Protein AF-A0AAQ0Q8M0-F1 (afdb_monomer_lite)

pLDDT: mean 90.2, std 12.01, range [36.34, 98.5]

Secondary structure (DSSP, 8-state):
-EETTEE---HHHHHHHHHH-GGGGGGTTHHHHHHHHHHHHHS---HHHHHHHHHHTT-HHHHHHHHHHHHHT--

Radius of gyration: 12.59 Å; chains: 1; bounding box: 32×34×26 Å

Sequence (75 aa):
MDFKGIKTPRLEKILVDVYCDDDLDYLHGSEWSRMFDNALSMYSVNRTAMLRYASRRNAKPVIEKAIENLGTHND

Foldseek 3Di:
DADVNDDDDDPLLVLLCCAQDPVNCVCPDPNSLVSLLCDVVPDDDDPVVSLVNCVVSVNNVVSVVSVVVSVVVVD

Structure (mmCIF, N/CA/C/O backbone):
data_AF-A0AAQ0Q8M0-F1
#
_entry.id   AF-A0AAQ0Q8M0-F1
#
loop_
_atom_site.group_PDB
_atom_site.id
_atom_site.type_symbol
_atom_site.label_atom_id
_atom_site.label_alt_id
_atom_site.label_comp_id
_atom_site.label_asym_id
_atom_site.label_entity_id
_atom_site.label_seq_id
_atom_site.pdbx_PDB_ins_code
_atom_site.Cartn_x
_atom_site.Cartn_y
_atom_site.Cartn_z
_atom_site.occupancy
_atom_site.B_iso_or_equiv
_atom_site.auth_seq_id
_atom_site.auth_comp_id
_atom_site.auth_asym_id
_atom_site.auth_atom_id
_atom_site.pdbx_PDB_model_num
ATOM 1 N N . MET A 1 1 ? -12.082 -5.266 9.880 1.00 67.94 1 MET A N 1
ATOM 2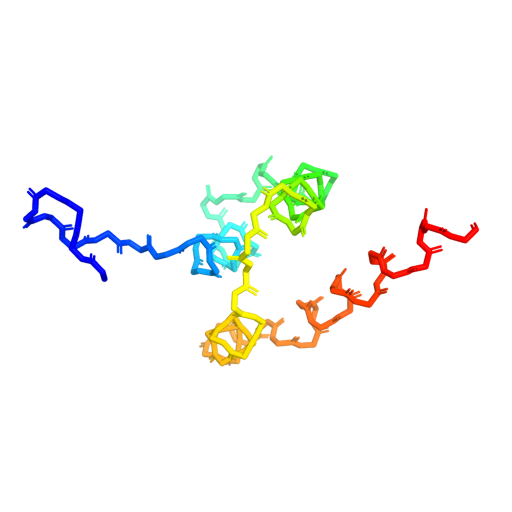 C CA . MET A 1 1 ? -13.066 -4.221 10.221 1.00 67.94 1 MET A 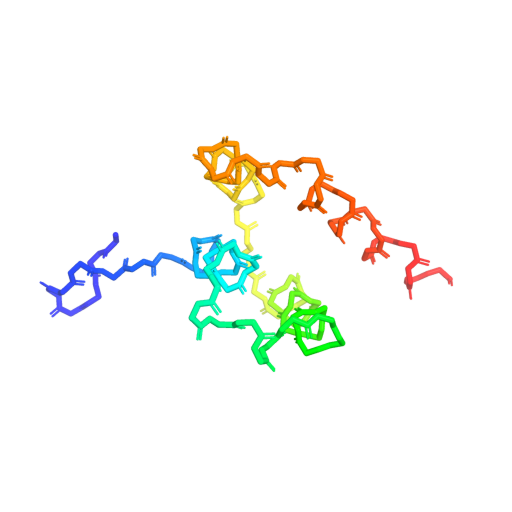CA 1
ATOM 3 C C . MET A 1 1 ? -14.405 -4.821 9.861 1.00 67.94 1 MET A C 1
ATOM 5 O O . MET A 1 1 ? -14.446 -5.530 8.861 1.00 67.94 1 MET A O 1
ATOM 9 N N . ASP A 1 2 ? -15.438 -4.618 10.664 1.00 85.44 2 ASP A N 1
ATOM 10 C CA . ASP A 1 2 ? -16.757 -5.167 10.357 1.00 85.44 2 ASP A CA 1
ATOM 11 C C . ASP A 1 2 ? -17.598 -4.074 9.705 1.00 85.44 2 ASP A C 1
ATOM 13 O O . ASP A 1 2 ? -17.809 -3.011 10.287 1.00 85.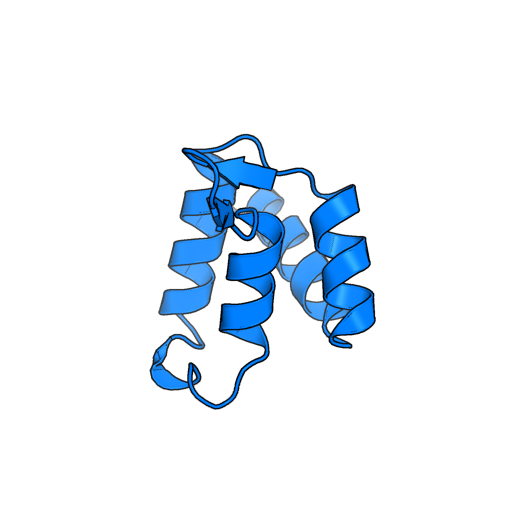44 2 ASP A O 1
ATOM 17 N N . PHE A 1 3 ? -18.036 -4.315 8.473 1.00 84.62 3 PHE A N 1
ATOM 18 C CA . PHE A 1 3 ? -19.008 -3.477 7.786 1.00 84.62 3 PHE A CA 1
ATOM 19 C C . PHE A 1 3 ? -20.316 -4.254 7.724 1.00 84.62 3 PHE A C 1
ATOM 21 O O . PHE A 1 3 ? -20.382 -5.311 7.101 1.00 84.62 3 PHE A O 1
ATOM 28 N N . LYS A 1 4 ? -21.344 -3.768 8.430 1.00 91.12 4 LYS A N 1
ATOM 29 C CA . LYS A 1 4 ? -22.655 -4.436 8.537 1.00 91.12 4 LYS A CA 1
ATOM 30 C C . LYS A 1 4 ? -22.562 -5.919 8.953 1.00 91.12 4 LYS A C 1
ATOM 32 O O . LYS A 1 4 ? -23.283 -6.760 8.433 1.00 91.12 4 LYS A O 1
ATOM 37 N N . GLY A 1 5 ? -21.652 -6.240 9.876 1.00 92.81 5 GLY A N 1
ATOM 38 C CA . GLY A 1 5 ? -21.436 -7.612 10.357 1.00 92.81 5 GLY A CA 1
ATOM 39 C C . GLY A 1 5 ? -20.584 -8.494 9.438 1.00 92.81 5 GLY A C 1
ATOM 40 O O . GLY A 1 5 ? -20.368 -9.660 9.753 1.00 92.81 5 GLY A O 1
ATOM 41 N N . ILE A 1 6 ? -20.065 -7.952 8.332 1.00 92.94 6 ILE A N 1
ATOM 42 C CA . ILE A 1 6 ? -19.191 -8.666 7.400 1.00 92.94 6 ILE A CA 1
ATOM 43 C C . ILE A 1 6 ? -17.756 -8.170 7.567 1.00 92.94 6 ILE A C 1
ATOM 45 O O . ILE A 1 6 ? -17.468 -6.972 7.447 1.00 92.94 6 ILE A O 1
ATOM 49 N N . LYS A 1 7 ? -16.829 -9.107 7.792 1.00 92.75 7 LYS A N 1
ATOM 50 C CA . LYS A 1 7 ? -15.395 -8.813 7.818 1.00 92.75 7 LYS A CA 1
ATOM 51 C C . LYS A 1 7 ? -14.958 -8.299 6.453 1.00 92.75 7 LYS A C 1
ATOM 53 O O . LYS A 1 7 ? -14.887 -9.054 5.491 1.00 92.75 7 LYS A O 1
ATOM 58 N N . THR A 1 8 ? -14.624 -7.018 6.401 1.00 93.00 8 THR A N 1
ATOM 59 C CA . THR A 1 8 ? -14.248 -6.323 5.169 1.00 93.00 8 THR A CA 1
ATOM 60 C C . THR A 1 8 ? -12.800 -5.833 5.280 1.00 93.00 8 THR A C 1
ATOM 62 O O . THR A 1 8 ? -12.391 -5.357 6.359 1.00 93.00 8 THR A O 1
ATOM 65 N N . PRO A 1 9 ? -11.980 -5.977 4.219 1.00 94.12 9 PRO A N 1
ATOM 66 C CA . PRO A 1 9 ? -10.654 -5.377 4.184 1.00 94.12 9 PRO A CA 1
ATOM 67 C C . PRO A 1 9 ? -10.762 -3.850 4.259 1.00 94.12 9 PRO A C 1
ATOM 69 O O . PRO A 1 9 ? -11.730 -3.250 3.802 1.00 94.12 9 PRO A O 1
ATOM 72 N N . ARG A 1 10 ? -9.763 -3.212 4.872 1.00 94.44 10 ARG A N 1
ATOM 73 C CA . ARG A 1 10 ? -9.651 -1.750 4.823 1.00 94.44 10 ARG A CA 1
ATOM 74 C C . ARG A 1 10 ? -9.006 -1.325 3.507 1.00 94.44 10 ARG A C 1
ATOM 76 O O . ARG A 1 10 ? -8.323 -2.133 2.876 1.00 94.44 10 ARG A O 1
ATOM 83 N N . LEU A 1 11 ? -9.164 -0.052 3.156 1.00 95.56 11 LEU A N 1
ATOM 84 C CA . LEU A 1 11 ? -8.610 0.541 1.940 1.00 95.56 11 LEU A CA 1
ATOM 85 C C . LEU A 1 11 ? -7.099 0.298 1.803 1.00 95.56 11 LEU A C 1
ATOM 87 O O . LEU A 1 11 ? -6.640 -0.078 0.731 1.00 95.56 11 LEU A O 1
ATOM 91 N N . GLU A 1 12 ? -6.340 0.388 2.902 1.00 96.81 12 GLU A N 1
ATOM 92 C CA . GLU A 1 12 ? -4.897 0.109 2.913 1.00 96.81 12 GLU A CA 1
ATOM 93 C C . GLU A 1 12 ? -4.556 -1.292 2.409 1.00 96.81 12 GLU A C 1
ATOM 95 O O . GLU A 1 12 ? -3.504 -1.506 1.819 1.00 96.81 12 GLU A O 1
ATOM 100 N N . LYS A 1 13 ? -5.427 -2.257 2.705 1.00 96.38 13 LYS A N 1
ATOM 101 C CA . LYS A 1 13 ? -5.237 -3.652 2.334 1.00 96.38 13 LYS A CA 1
ATOM 102 C C . LYS A 1 13 ? -5.537 -3.843 0.853 1.00 96.38 13 LYS A C 1
ATOM 104 O O . LYS A 1 13 ? -4.699 -4.366 0.136 1.00 96.38 13 LYS A O 1
ATOM 109 N N . ILE A 1 14 ? -6.683 -3.314 0.420 1.00 95.44 14 ILE A N 1
ATOM 110 C CA . ILE A 1 14 ? -7.157 -3.380 -0.966 1.00 95.44 14 ILE A CA 1
ATOM 111 C C . ILE A 1 14 ? -6.116 -2.780 -1.919 1.00 95.44 14 ILE A C 1
ATOM 113 O O . ILE A 1 14 ? -5.758 -3.421 -2.892 1.00 95.44 14 ILE A O 1
ATOM 117 N N . LEU A 1 15 ? -5.573 -1.595 -1.621 1.00 95.69 15 LEU A N 1
ATOM 118 C CA . LEU A 1 15 ? -4.591 -0.932 -2.493 1.00 95.69 15 LEU A CA 1
ATOM 119 C C . LEU A 1 15 ? -3.286 -1.721 -2.664 1.00 95.69 15 LEU A C 1
ATOM 121 O O . LEU A 1 15 ? -2.684 -1.689 -3.734 1.00 95.69 15 LEU A O 1
ATOM 125 N N . VAL A 1 16 ? -2.846 -2.410 -1.608 1.00 96.50 16 VAL A N 1
ATOM 126 C CA . VAL A 1 16 ? -1.663 -3.278 -1.658 1.00 96.50 16 VAL A CA 1
ATOM 127 C C . VAL A 1 16 ? -1.989 -4.581 -2.383 1.00 96.50 16 VAL A C 1
ATOM 129 O O . VAL A 1 16 ? -1.173 -5.048 -3.161 1.00 96.50 16 VAL A O 1
ATOM 132 N N . ASP A 1 17 ? -3.167 -5.162 -2.153 1.00 95.81 17 ASP A N 1
ATOM 133 C CA . ASP A 1 17 ? -3.589 -6.392 -2.829 1.00 95.81 17 ASP A CA 1
ATOM 134 C C . ASP A 1 17 ? -3.701 -6.172 -4.346 1.00 95.81 17 ASP A C 1
ATOM 136 O O . ASP A 1 17 ? -3.151 -6.963 -5.099 1.00 95.81 17 ASP A O 1
ATOM 140 N N . VAL A 1 18 ? -4.281 -5.049 -4.792 1.00 94.75 18 VAL A N 1
ATOM 141 C CA . VAL A 1 18 ? -4.353 -4.677 -6.222 1.00 94.75 18 VAL A CA 1
ATOM 142 C C . VAL A 1 18 ? -2.972 -4.542 -6.866 1.00 94.75 18 VAL A C 1
ATOM 144 O O . VAL A 1 18 ? -2.859 -4.765 -8.059 1.00 94.75 18 VAL A O 1
ATOM 147 N N . TYR A 1 19 ? -1.933 -4.192 -6.104 1.00 94.44 19 TYR A N 1
ATOM 148 C CA . TYR A 1 19 ? -0.555 -4.138 -6.606 1.00 94.44 19 TYR A CA 1
ATOM 149 C C . TYR A 1 19 ? 0.136 -5.512 -6.662 1.00 94.44 19 TYR A C 1
ATOM 151 O O . TYR A 1 19 ? 1.130 -5.689 -7.359 1.00 94.44 19 TYR A O 1
ATOM 159 N N . CYS A 1 20 ? -0.290 -6.452 -5.819 1.00 94.44 20 CYS A N 1
ATOM 160 C CA . CYS A 1 20 ? 0.466 -7.671 -5.537 1.00 94.44 20 CYS A CA 1
ATOM 161 C C . CYS A 1 20 ? -0.191 -8.951 -6.045 1.00 94.44 20 CYS A C 1
ATOM 163 O O . CYS A 1 20 ? 0.419 -10.007 -5.886 1.00 94.44 20 CYS A O 1
ATOM 165 N N . ASP A 1 21 ? -1.447 -8.912 -6.483 1.00 94.25 21 ASP A N 1
ATOM 166 C CA . ASP A 1 21 ? -2.145 -10.083 -7.010 1.00 94.25 21 ASP A CA 1
ATOM 167 C C . ASP A 1 21 ? -2.069 -10.108 -8.530 1.00 94.25 21 ASP A C 1
ATOM 169 O O . ASP A 1 21 ? -2.570 -9.205 -9.195 1.00 94.25 21 ASP A O 1
ATOM 173 N N . ASP A 1 22 ? -1.507 -11.188 -9.069 1.00 90.62 22 ASP A N 1
ATOM 174 C CA . ASP A 1 22 ? -1.378 -11.402 -10.514 1.00 90.62 22 ASP A CA 1
ATOM 175 C C . ASP A 1 22 ? -2.752 -11.460 -11.208 1.00 90.62 22 ASP A C 1
ATOM 177 O O . ASP A 1 22 ? -2.900 -11.036 -12.353 1.00 90.62 22 ASP A O 1
ATOM 181 N N . ASP A 1 23 ? -3.792 -11.899 -10.489 1.00 93.19 23 ASP A N 1
ATOM 182 C CA . ASP A 1 23 ? -5.185 -11.870 -10.958 1.00 93.19 23 ASP A CA 1
ATOM 183 C C . ASP A 1 23 ? -5.686 -10.440 -11.247 1.00 93.19 23 ASP A C 1
ATOM 185 O O . ASP A 1 23 ? -6.679 -10.256 -11.954 1.00 93.19 23 ASP A O 1
ATOM 189 N N . LEU A 1 24 ? -5.015 -9.423 -10.697 1.00 90.12 24 LEU A N 1
ATOM 190 C CA . LEU A 1 24 ? -5.330 -8.003 -10.837 1.00 90.12 24 LEU A CA 1
ATOM 191 C C . LEU A 1 24 ? -4.314 -7.253 -11.709 1.00 90.12 24 LEU A C 1
ATOM 193 O O . LEU A 1 24 ? -4.373 -6.027 -11.777 1.00 90.12 24 LEU A O 1
ATOM 197 N N . ASP A 1 25 ? -3.441 -7.956 -12.437 1.00 86.12 25 ASP A N 1
ATOM 198 C CA . ASP A 1 25 ? -2.388 -7.344 -13.263 1.00 86.12 25 ASP A CA 1
ATOM 199 C C . ASP A 1 25 ? -2.940 -6.377 -14.330 1.00 86.12 25 ASP A C 1
ATOM 201 O O . ASP A 1 25 ? -2.307 -5.384 -14.677 1.00 86.12 25 ASP A O 1
ATOM 205 N N . TYR A 1 26 ? -4.188 -6.566 -14.775 1.00 87.06 26 TYR A N 1
ATOM 206 C CA . TYR A 1 26 ? -4.875 -5.627 -15.675 1.00 87.06 26 TYR A CA 1
ATOM 207 C C . TYR A 1 26 ? -5.108 -4.229 -15.067 1.00 87.06 26 TYR A C 1
ATOM 209 O O . TYR A 1 26 ? -5.420 -3.289 -15.798 1.00 87.06 26 TYR A O 1
ATOM 217 N N . LEU A 1 27 ? -4.988 -4.086 -13.743 1.00 87.62 27 LEU A N 1
ATOM 218 C CA . LEU A 1 27 ? -5.050 -2.816 -13.016 1.00 87.62 27 LEU A CA 1
ATOM 219 C C . LEU A 1 27 ? -3.664 -2.216 -12.763 1.00 87.62 27 LEU A C 1
ATOM 221 O O . LEU A 1 27 ? -3.584 -1.096 -12.264 1.00 87.62 27 LEU A O 1
ATOM 225 N N . HIS A 1 28 ? -2.572 -2.917 -13.073 1.00 84.94 28 HIS A N 1
ATOM 226 C CA . HIS A 1 28 ? -1.222 -2.409 -12.851 1.00 84.94 28 HIS A CA 1
ATOM 227 C C . HIS A 1 28 ? -0.878 -1.220 -13.767 1.00 84.94 28 HIS A C 1
ATOM 229 O O . HIS A 1 28 ? -1.588 -0.863 -14.709 1.00 84.94 28 HIS A O 1
ATOM 235 N N . GLY A 1 29 ? 0.242 -0.558 -13.468 1.00 86.31 29 GLY A N 1
ATOM 236 C CA . GLY A 1 29 ? 0.705 0.604 -14.222 1.00 86.31 29 GLY A CA 1
ATOM 237 C C . GLY A 1 29 ? -0.090 1.866 -13.888 1.00 86.31 29 GLY A C 1
ATOM 238 O O . GLY A 1 29 ? -0.191 2.250 -12.723 1.00 86.31 29 GLY A O 1
ATOM 239 N N . SER A 1 30 ? -0.614 2.550 -14.909 1.00 89.06 30 SER A N 1
ATOM 240 C CA . SER A 1 30 ? -1.269 3.855 -14.735 1.00 89.06 30 SER A CA 1
ATOM 241 C C . SER A 1 30 ? -2.514 3.787 -13.860 1.00 89.06 30 SER A C 1
ATOM 243 O O . SER A 1 30 ? -2.792 4.737 -13.129 1.00 89.06 30 SER A O 1
ATOM 245 N N . GLU A 1 31 ? -3.253 2.679 -13.924 1.00 91.81 31 GLU A N 1
ATOM 246 C CA . GLU A 1 31 ? -4.541 2.581 -13.247 1.00 91.81 31 GLU A CA 1
ATOM 247 C C . GLU A 1 31 ? -4.386 2.358 -11.746 1.00 91.81 31 GLU A C 1
ATOM 249 O O . GLU A 1 31 ? -5.034 3.032 -10.943 1.00 91.81 31 GLU A O 1
ATOM 254 N N . TRP A 1 32 ? -3.417 1.533 -11.356 1.00 93.94 32 TRP A N 1
ATOM 255 C CA . TRP A 1 32 ? -3.008 1.400 -9.968 1.00 93.94 32 TRP A CA 1
ATOM 256 C C . TRP A 1 32 ? -2.538 2.739 -9.394 1.00 93.94 32 TRP A C 1
ATOM 258 O O . TRP A 1 32 ? -3.019 3.141 -8.335 1.00 93.94 32 TRP A O 1
ATOM 268 N N . SER A 1 33 ? -1.670 3.466 -10.108 1.00 91.94 33 SER A N 1
ATOM 269 C CA . SER A 1 33 ? -1.195 4.786 -9.670 1.00 91.94 33 SER A CA 1
ATOM 270 C C . SER A 1 33 ? -2.357 5.759 -9.464 1.00 91.94 33 SER A C 1
ATOM 272 O O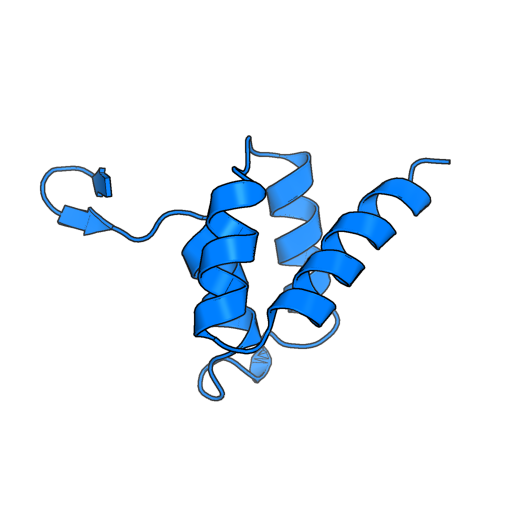 . SER A 1 33 ? -2.471 6.369 -8.406 1.00 91.94 33 SER A O 1
ATOM 274 N N . ARG A 1 34 ? -3.297 5.828 -10.416 1.00 92.75 34 ARG A N 1
ATOM 275 C CA . ARG A 1 34 ? -4.489 6.681 -10.310 1.00 92.75 34 ARG A CA 1
ATOM 276 C C . ARG A 1 34 ? -5.363 6.305 -9.110 1.00 92.75 34 ARG A C 1
ATOM 278 O O . ARG A 1 34 ? -5.848 7.187 -8.402 1.00 92.75 34 ARG A O 1
ATOM 285 N N . MET A 1 35 ? -5.589 5.013 -8.868 1.00 93.50 35 MET A N 1
ATOM 286 C CA . MET A 1 35 ? -6.336 4.537 -7.697 1.00 93.50 35 MET A CA 1
ATOM 287 C C . MET A 1 35 ? -5.627 4.898 -6.390 1.00 93.50 35 MET A C 1
ATOM 289 O O . MET A 1 35 ? -6.283 5.322 -5.437 1.00 93.50 35 MET A O 1
ATOM 293 N N . PHE A 1 36 ? -4.305 4.746 -6.351 1.00 94.38 36 PHE A N 1
ATOM 294 C CA . PHE A 1 36 ? -3.473 5.050 -5.194 1.00 94.38 36 PHE A CA 1
ATOM 295 C C . PHE A 1 36 ? -3.496 6.549 -4.863 1.00 94.38 36 PHE A C 1
ATOM 297 O O . PHE A 1 36 ? -3.755 6.923 -3.715 1.00 94.38 36 PHE A O 1
ATOM 304 N N . ASP A 1 37 ? -3.346 7.400 -5.879 1.00 93.06 37 ASP A N 1
ATOM 305 C CA . ASP A 1 37 ? -3.387 8.858 -5.759 1.00 93.06 37 ASP A CA 1
ATOM 306 C C . ASP A 1 37 ? -4.761 9.356 -5.305 1.00 93.06 37 ASP A C 1
ATOM 308 O O . ASP A 1 37 ? -4.876 10.140 -4.356 1.00 93.06 37 ASP A O 1
ATOM 312 N N . ASN A 1 38 ? -5.834 8.851 -5.920 1.00 93.88 38 ASN A N 1
ATOM 313 C CA . ASN A 1 38 ? -7.200 9.178 -5.513 1.00 93.88 38 ASN A CA 1
ATOM 314 C C . ASN A 1 38 ? -7.466 8.736 -4.070 1.00 93.88 38 ASN A C 1
ATOM 316 O O . ASN A 1 38 ? -8.047 9.479 -3.283 1.00 93.88 38 ASN A O 1
ATOM 320 N N . ALA A 1 39 ? -7.019 7.540 -3.686 1.00 95.00 39 ALA A N 1
ATOM 321 C CA . ALA A 1 39 ? -7.246 7.040 -2.340 1.00 95.00 39 ALA A CA 1
ATOM 322 C C . ALA A 1 39 ? -6.550 7.894 -1.271 1.00 95.00 39 ALA A C 1
ATOM 324 O O . ALA A 1 39 ? -7.148 8.176 -0.231 1.00 95.00 39 ALA A O 1
ATOM 325 N N . LEU A 1 40 ? -5.307 8.309 -1.526 1.00 92.44 40 LEU A N 1
ATOM 326 C CA . LEU A 1 40 ? -4.516 9.109 -0.591 1.00 92.44 40 LEU A CA 1
ATOM 327 C C . LEU A 1 40 ? -4.906 10.590 -0.564 1.00 92.44 40 LEU A C 1
ATOM 329 O O . LEU A 1 40 ? -4.669 11.240 0.454 1.00 92.44 40 LEU A O 1
ATOM 333 N N . SER A 1 41 ? -5.511 11.111 -1.634 1.00 91.81 41 SER A N 1
ATOM 334 C CA . SER A 1 41 ? -6.031 12.484 -1.687 1.00 91.81 41 SER A CA 1
ATOM 335 C C . SER A 1 41 ? -7.448 12.615 -1.119 1.00 91.81 41 SER A C 1
ATOM 337 O O . SER A 1 41 ? -7.762 13.621 -0.486 1.00 91.81 41 SER A O 1
ATOM 339 N N . MET A 1 42 ? -8.307 11.606 -1.304 1.00 94.31 42 MET A N 1
ATOM 340 C CA . MET A 1 42 ? -9.726 11.678 -0.932 1.00 94.31 42 MET A CA 1
ATOM 341 C C . MET A 1 42 ? -10.043 11.108 0.454 1.00 94.31 42 MET A C 1
ATOM 343 O O . MET A 1 42 ? -11.067 11.464 1.039 1.00 94.31 42 MET A O 1
ATOM 347 N N . TYR A 1 43 ? -9.209 10.209 0.987 1.00 94.94 43 TYR A N 1
ATOM 348 C CA . TYR A 1 43 ? -9.505 9.493 2.228 1.00 94.94 43 TYR A CA 1
ATOM 349 C C . TYR A 1 43 ? -8.363 9.568 3.239 1.00 94.94 43 TYR A C 1
ATOM 351 O O . TYR A 1 43 ? -7.184 9.660 2.903 1.00 94.94 43 TYR A O 1
ATOM 359 N N . SER A 1 44 ? -8.717 9.450 4.522 1.00 93.12 44 SER A N 1
ATOM 360 C CA . SER A 1 44 ? -7.723 9.242 5.573 1.00 93.12 44 SER A CA 1
ATOM 361 C C . SER A 1 44 ? -7.217 7.802 5.517 1.00 93.12 44 SER A C 1
ATOM 363 O O . SER A 1 44 ? -7.917 6.865 5.905 1.00 93.12 44 SER A O 1
ATOM 365 N N . VAL A 1 45 ? -5.995 7.638 5.018 1.00 94.69 45 VAL A N 1
ATOM 366 C CA . VAL A 1 45 ? -5.314 6.346 4.911 1.00 94.69 45 VAL A CA 1
ATOM 367 C C . VAL A 1 45 ? -4.291 6.205 6.034 1.00 94.69 45 VAL A C 1
ATOM 369 O O . VAL A 1 45 ? -3.414 7.050 6.230 1.00 94.69 45 VAL A O 1
ATOM 372 N N . ASN A 1 46 ? -4.345 5.092 6.760 1.00 96.25 46 ASN A N 1
ATOM 373 C CA . ASN A 1 46 ? -3.366 4.760 7.784 1.00 96.25 46 ASN A CA 1
ATOM 374 C C . ASN A 1 46 ? -2.090 4.185 7.146 1.00 96.25 46 ASN A C 1
ATOM 376 O O . ASN A 1 46 ? -1.946 2.971 6.976 1.00 96.25 46 ASN A O 1
ATOM 380 N N . ARG A 1 47 ? -1.132 5.068 6.839 1.00 95.25 47 ARG A N 1
ATOM 381 C CA . ARG A 1 47 ? 0.158 4.712 6.218 1.00 95.25 47 ARG A CA 1
ATOM 382 C C . ARG A 1 47 ? 0.912 3.628 6.995 1.00 95.25 47 ARG A C 1
ATOM 384 O O . ARG A 1 47 ? 1.395 2.676 6.395 1.00 95.25 47 ARG A O 1
ATOM 391 N N . THR A 1 48 ? 0.928 3.681 8.328 1.00 97.19 48 THR A N 1
ATOM 392 C CA . THR A 1 48 ? 1.568 2.646 9.160 1.00 97.19 48 THR A CA 1
ATOM 393 C C . THR A 1 48 ? 0.937 1.266 8.954 1.00 97.19 48 THR A C 1
ATOM 395 O O . THR A 1 48 ? 1.638 0.257 8.852 1.00 97.19 48 THR A O 1
ATOM 398 N N . ALA A 1 49 ? -0.396 1.191 8.883 1.00 97.00 49 ALA A N 1
ATOM 399 C CA . ALA A 1 49 ? -1.105 -0.061 8.647 1.00 97.00 49 ALA A CA 1
ATOM 400 C C . ALA A 1 49 ? -0.887 -0.591 7.224 1.00 97.00 49 ALA A C 1
ATOM 402 O O . ALA A 1 49 ? -0.694 -1.801 7.075 1.00 97.00 49 ALA A O 1
ATOM 403 N N . MET A 1 50 ? -0.878 0.302 6.231 1.00 97.88 50 MET A N 1
ATOM 404 C CA . MET A 1 50 ? -0.570 -0.002 4.833 1.00 97.88 50 MET A CA 1
ATOM 405 C C . MET A 1 50 ? 0.840 -0.565 4.686 1.00 97.88 50 MET A C 1
ATOM 407 O O . MET A 1 50 ? 0.989 -1.687 4.218 1.00 97.88 50 MET A O 1
ATOM 411 N N . LEU A 1 51 ? 1.863 0.143 5.174 1.00 98.25 51 LEU A N 1
ATOM 412 C CA . LEU A 1 51 ? 3.260 -0.284 5.068 1.00 98.25 51 LEU A CA 1
ATOM 413 C C . LEU A 1 51 ? 3.516 -1.606 5.787 1.00 98.25 51 LEU A C 1
ATOM 415 O O . LEU A 1 51 ? 4.187 -2.483 5.254 1.00 98.25 51 LEU A O 1
ATOM 419 N N . ARG A 1 52 ? 2.911 -1.811 6.963 1.00 98.31 52 ARG A N 1
ATOM 420 C CA . ARG A 1 52 ? 2.968 -3.104 7.659 1.00 98.31 52 ARG A CA 1
ATOM 421 C C . ARG A 1 52 ? 2.360 -4.233 6.827 1.00 98.31 52 ARG A C 1
ATOM 423 O O . ARG A 1 52 ? 2.814 -5.369 6.929 1.00 98.31 52 ARG A O 1
ATOM 430 N N . TYR A 1 53 ? 1.295 -3.966 6.077 1.00 98.12 53 TYR A N 1
ATOM 431 C CA . TYR A 1 53 ? 0.683 -4.975 5.220 1.00 98.12 53 TYR A CA 1
ATOM 432 C C . TYR A 1 53 ? 1.486 -5.201 3.934 1.00 98.12 53 TYR A C 1
ATOM 434 O O . TYR A 1 53 ? 1.753 -6.353 3.603 1.00 98.12 53 TYR A O 1
ATOM 442 N N . ALA A 1 54 ? 1.984 -4.136 3.307 1.00 98.19 54 ALA A N 1
ATOM 443 C CA . ALA A 1 54 ? 2.906 -4.199 2.179 1.00 98.19 54 ALA A CA 1
ATOM 444 C C . ALA A 1 54 ? 4.161 -5.020 2.507 1.00 98.19 54 ALA A C 1
ATOM 446 O O . ALA A 1 54 ? 4.576 -5.838 1.692 1.00 98.19 54 ALA A O 1
ATOM 447 N N . SER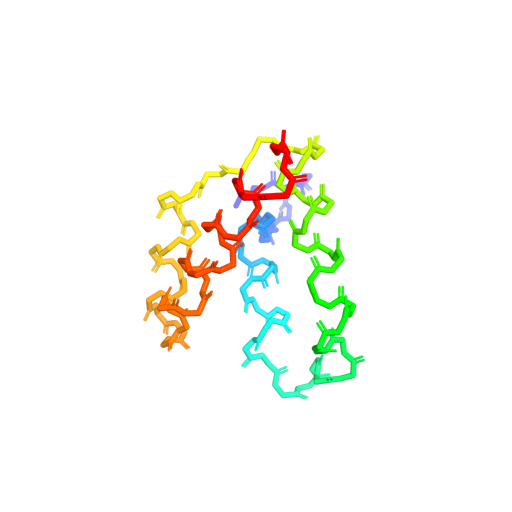 A 1 55 ? 4.712 -4.913 3.725 1.00 98.50 55 SER A N 1
ATOM 448 C CA . SER A 1 55 ? 5.809 -5.785 4.175 1.00 98.50 55 SER A CA 1
ATOM 449 C C . SER A 1 55 ? 5.458 -7.267 4.105 1.00 98.50 55 SER A C 1
ATOM 451 O O . SER A 1 55 ? 6.296 -8.071 3.723 1.00 98.50 55 SER A O 1
ATOM 453 N N . ARG A 1 56 ? 4.223 -7.645 4.465 1.00 98.12 56 ARG A N 1
ATOM 454 C CA . ARG A 1 56 ? 3.778 -9.049 4.421 1.00 98.12 56 ARG A CA 1
ATOM 455 C C . ARG A 1 56 ? 3.607 -9.565 2.993 1.00 98.12 56 ARG A C 1
ATOM 457 O O . ARG A 1 56 ? 3.672 -10.770 2.794 1.00 98.12 56 ARG A O 1
ATOM 464 N N . ARG A 1 57 ? 3.384 -8.666 2.030 1.00 97.31 57 ARG A N 1
ATOM 465 C CA . ARG A 1 57 ? 3.277 -8.958 0.592 1.00 97.31 57 ARG A CA 1
ATOM 466 C C . ARG A 1 57 ? 4.600 -8.730 -0.160 1.00 97.31 57 ARG A C 1
ATOM 468 O O . ARG A 1 57 ? 4.606 -8.777 -1.378 1.00 97.31 57 ARG A O 1
ATOM 475 N N . ASN A 1 58 ? 5.709 -8.464 0.543 1.00 97.44 58 ASN A N 1
ATOM 476 C CA . ASN A 1 58 ? 7.014 -8.109 -0.041 1.00 97.44 58 ASN A CA 1
ATOM 477 C C . ASN A 1 58 ? 7.004 -6.857 -0.947 1.00 97.44 58 ASN A C 1
ATOM 479 O O . ASN A 1 58 ? 7.898 -6.674 -1.764 1.00 97.44 58 ASN A O 1
ATOM 483 N N . ALA A 1 59 ? 6.034 -5.959 -0.763 1.00 97.06 59 ALA A N 1
ATOM 484 C CA . ALA A 1 59 ? 5.845 -4.762 -1.586 1.00 97.06 59 ALA A CA 1
ATOM 485 C C . ALA A 1 59 ? 6.189 -3.449 -0.868 1.00 97.06 59 ALA A C 1
ATOM 487 O O . ALA A 1 59 ? 6.000 -2.371 -1.426 1.00 97.06 59 ALA A O 1
ATOM 488 N N . LYS A 1 60 ? 6.690 -3.508 0.376 1.00 97.94 60 LYS A N 1
ATOM 489 C CA . LYS A 1 60 ? 6.959 -2.311 1.193 1.00 97.94 60 LYS A CA 1
ATOM 490 C C . LYS A 1 60 ? 7.756 -1.223 0.444 1.00 97.94 60 LYS A C 1
ATOM 492 O O . LYS A 1 60 ? 7.261 -0.100 0.438 1.00 97.94 60 LYS A O 1
ATOM 497 N N . PRO A 1 61 ? 8.897 -1.512 -0.219 1.00 97.81 61 PRO A N 1
ATOM 498 C CA . PRO A 1 61 ? 9.685 -0.468 -0.881 1.00 97.81 61 PRO A CA 1
ATOM 499 C C . PRO A 1 61 ? 8.920 0.256 -1.994 1.00 97.81 61 PRO A C 1
ATOM 501 O O . PRO A 1 61 ? 9.041 1.467 -2.148 1.00 97.81 61 PRO A O 1
ATOM 504 N N . VAL A 1 62 ? 8.097 -0.476 -2.752 1.00 95.00 62 VAL A N 1
ATOM 505 C CA . VAL A 1 62 ? 7.313 0.102 -3.851 1.00 95.00 62 VAL A CA 1
ATOM 506 C C . VAL A 1 62 ? 6.200 0.994 -3.313 1.00 95.00 62 VAL A C 1
ATOM 508 O O . VAL A 1 62 ? 6.015 2.111 -3.789 1.00 95.00 62 VAL A O 1
ATOM 511 N N . ILE A 1 63 ? 5.499 0.531 -2.277 1.00 96.44 63 ILE A N 1
ATOM 512 C CA . ILE A 1 63 ? 4.434 1.309 -1.640 1.00 96.44 63 ILE A CA 1
ATOM 513 C C . ILE A 1 63 ? 5.000 2.557 -0.949 1.00 96.44 63 ILE A C 1
ATOM 515 O O . ILE A 1 63 ? 4.396 3.621 -1.046 1.00 96.44 63 ILE A O 1
ATOM 519 N N . GLU A 1 64 ? 6.167 2.473 -0.298 1.00 96.31 64 GLU A N 1
ATOM 520 C CA . GLU A 1 64 ? 6.862 3.652 0.246 1.00 96.31 64 GLU A CA 1
ATOM 521 C C . GLU A 1 64 ? 7.177 4.660 -0.859 1.00 96.31 64 GLU A C 1
ATOM 523 O O . GLU A 1 64 ? 6.842 5.837 -0.723 1.00 96.31 64 GLU A O 1
ATOM 528 N N . LYS A 1 65 ? 7.708 4.194 -1.995 1.00 94.44 65 LYS A N 1
ATOM 529 C CA . LYS A 1 65 ? 8.028 5.072 -3.120 1.00 94.44 65 LYS A CA 1
ATOM 530 C C . LYS A 1 65 ? 6.793 5.756 -3.711 1.00 94.44 65 LYS A C 1
ATOM 532 O O . LYS A 1 65 ? 6.837 6.945 -4.012 1.00 94.44 65 LYS A O 1
ATOM 537 N N . ALA A 1 66 ? 5.686 5.030 -3.850 1.00 93.25 66 ALA A N 1
ATOM 538 C CA . ALA A 1 66 ? 4.427 5.599 -4.328 1.00 93.25 66 ALA A CA 1
ATOM 539 C C . ALA A 1 66 ? 3.884 6.677 -3.373 1.00 93.25 66 ALA A C 1
ATOM 541 O O . ALA A 1 66 ? 3.413 7.724 -3.810 1.00 93.25 66 ALA A O 1
ATOM 542 N N . ILE A 1 67 ? 4.012 6.459 -2.061 1.00 92.88 67 ILE A N 1
ATOM 543 C CA . ILE A 1 67 ? 3.627 7.436 -1.038 1.00 92.88 67 ILE A CA 1
ATOM 544 C C . ILE A 1 67 ? 4.484 8.713 -1.111 1.00 92.88 67 ILE A C 1
ATOM 546 O O . ILE A 1 67 ? 3.959 9.805 -0.890 1.00 92.88 67 ILE A O 1
ATOM 550 N N . GLU A 1 68 ? 5.784 8.587 -1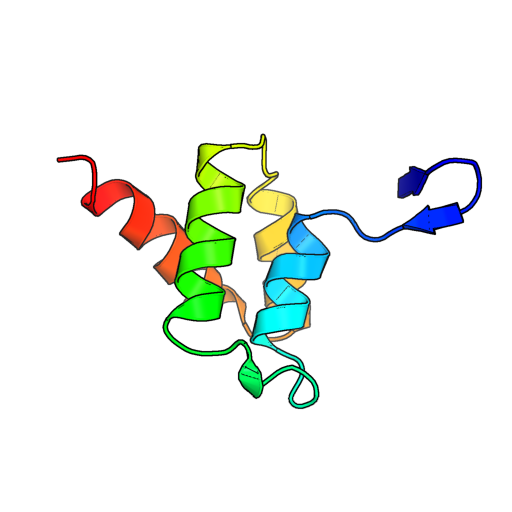.385 1.00 90.12 68 GLU A N 1
ATOM 551 C CA . GLU A 1 68 ? 6.705 9.722 -1.549 1.00 90.12 68 GLU A CA 1
ATOM 552 C C . GLU A 1 68 ? 6.395 10.543 -2.804 1.00 90.12 68 GLU A C 1
ATOM 554 O O . GLU A 1 68 ? 6.338 11.770 -2.731 1.00 90.12 68 GLU A O 1
ATOM 559 N N . ASN A 1 69 ? 6.148 9.876 -3.936 1.00 84.38 69 ASN A N 1
ATOM 560 C CA . ASN A 1 69 ? 5.901 10.534 -5.223 1.00 84.38 69 ASN A CA 1
ATOM 561 C C . ASN A 1 69 ? 4.636 11.418 -5.207 1.00 84.38 69 ASN A C 1
ATOM 563 O O . ASN A 1 69 ? 4.573 12.431 -5.900 1.00 84.38 69 ASN A O 1
ATOM 567 N N . LEU A 1 70 ? 3.650 11.098 -4.366 1.00 75.00 70 LEU A N 1
ATOM 568 C CA . LEU A 1 70 ? 2.486 11.961 -4.129 1.00 75.00 70 LEU A CA 1
ATOM 569 C C . LEU A 1 70 ? 2.840 13.312 -3.494 1.00 75.00 70 LEU A C 1
ATOM 571 O O . LEU A 1 70 ? 2.155 14.305 -3.732 1.00 75.00 70 LEU A O 1
ATOM 575 N N . GLY A 1 71 ? 3.894 13.361 -2.678 1.00 59.53 71 GLY A N 1
ATOM 576 C CA . GLY A 1 71 ? 4.372 14.604 -2.073 1.00 59.53 71 GLY A CA 1
ATOM 577 C C . GLY A 1 71 ? 4.996 15.551 -3.095 1.00 59.53 71 GLY A C 1
ATOM 578 O O . GLY A 1 71 ? 4.871 16.756 -2.947 1.00 59.53 71 GLY A O 1
ATOM 579 N N . THR A 1 72 ? 5.604 15.011 -4.155 1.00 56.12 72 THR A N 1
ATOM 580 C CA . THR A 1 72 ? 6.360 15.780 -5.157 1.00 56.12 72 THR A CA 1
ATOM 581 C C . THR A 1 72 ? 5.521 16.334 -6.311 1.00 56.12 72 THR A C 1
ATOM 583 O O . THR A 1 72 ? 6.029 17.120 -7.098 1.00 56.12 72 THR A O 1
ATOM 586 N N . HIS A 1 73 ? 4.255 15.925 -6.449 1.00 51.28 73 HIS A N 1
ATOM 587 C CA . HIS A 1 73 ? 3.343 16.418 -7.497 1.00 51.28 73 HIS A CA 1
ATOM 588 C C . HIS A 1 73 ? 2.474 17.613 -7.061 1.00 51.28 73 HIS A C 1
ATOM 590 O O . HIS A 1 73 ? 1.654 18.080 -7.847 1.00 51.28 73 HIS A O 1
ATOM 596 N N . ASN A 1 74 ? 2.635 18.090 -5.822 1.00 47.25 74 ASN A N 1
ATOM 597 C CA . ASN A 1 74 ? 1.904 19.238 -5.273 1.00 47.25 74 ASN A CA 1
ATOM 598 C C . ASN A 1 74 ? 2.767 20.515 -5.151 1.00 47.25 74 ASN A C 1
ATOM 600 O O . ASN A 1 74 ? 2.289 21.487 -4.566 1.00 47.25 74 ASN A O 1
ATOM 604 N N . ASP A 1 75 ? 3.988 20.506 -5.704 1.00 36.34 75 ASP A N 1
ATOM 605 C CA . ASP A 1 75 ? 4.923 21.644 -5.761 1.00 36.34 75 ASP A CA 1
ATOM 606 C C . ASP A 1 75 ? 5.006 22.252 -7.174 1.00 36.34 75 ASP A C 1
ATOM 608 O O . ASP A 1 75 ? 4.996 21.477 -8.162 1.00 36.34 75 ASP A O 1
#